Protein AF-A0A1I3R498-F1 (afdb_monomer)

pLDDT: mean 78.22, std 17.49, range [38.5, 95.62]

Structure (mmCIF, N/CA/C/O backbone):
data_AF-A0A1I3R498-F1
#
_entry.id   AF-A0A1I3R498-F1
#
loop_
_atom_site.group_PDB
_atom_site.id
_atom_site.type_symbol
_atom_site.label_atom_id
_atom_site.label_alt_id
_atom_site.label_comp_id
_atom_site.label_asym_id
_atom_site.label_entity_id
_atom_site.label_seq_id
_atom_site.pdbx_PDB_ins_code
_atom_site.Cartn_x
_atom_site.Cartn_y
_atom_site.Cartn_z
_atom_site.occupancy
_atom_site.B_iso_or_equiv
_atom_site.auth_seq_id
_atom_site.auth_comp_id
_atom_site.auth_asym_id
_atom_site.auth_atom_id
_atom_site.pdbx_PDB_model_num
ATOM 1 N N . MET A 1 1 ? 0.488 17.210 -14.657 1.00 40.69 1 MET A N 1
ATOM 2 C CA . MET A 1 1 ? 0.724 16.155 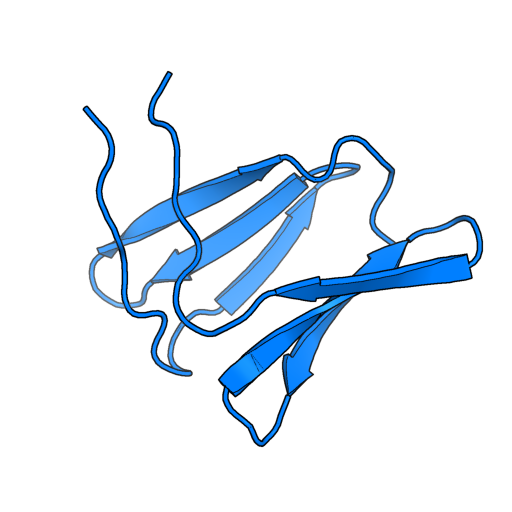-15.671 1.00 40.69 1 MET A CA 1
ATOM 3 C C . MET A 1 1 ? 0.469 14.823 -14.985 1.00 40.69 1 MET A C 1
ATOM 5 O O . MET A 1 1 ? 1.113 14.577 -13.975 1.00 40.69 1 MET A O 1
ATOM 9 N N . LYS A 1 2 ? -0.514 14.035 -15.437 1.00 40.62 2 LYS A N 1
ATOM 10 C CA . LYS A 1 2 ? -0.797 12.712 -14.858 1.00 40.62 2 LYS A CA 1
ATOM 11 C C . LYS A 1 2 ? 0.134 11.699 -15.510 1.00 40.62 2 LYS A C 1
ATOM 13 O O . LYS A 1 2 ? 0.248 11.700 -16.733 1.00 40.62 2 LYS A O 1
ATOM 18 N N . PHE A 1 3 ? 0.809 10.884 -14.715 1.00 45.31 3 PHE A N 1
ATOM 19 C CA . PHE A 1 3 ? 1.609 9.776 -15.215 1.00 45.31 3 PHE A CA 1
ATOM 20 C C . PHE A 1 3 ? 1.219 8.500 -14.481 1.00 45.31 3 PHE A C 1
ATOM 22 O O . PHE A 1 3 ? 0.759 8.522 -13.339 1.00 45.31 3 PHE A O 1
ATOM 29 N N . THR A 1 4 ? 1.375 7.391 -15.187 1.00 42.59 4 THR A N 1
ATOM 30 C CA . THR A 1 4 ? 0.980 6.066 -14.739 1.00 42.59 4 THR A CA 1
ATOM 31 C C . THR A 1 4 ? 2.246 5.259 -14.497 1.00 42.59 4 THR A C 1
ATOM 33 O O . THR A 1 4 ? 3.034 5.067 -15.422 1.00 42.59 4 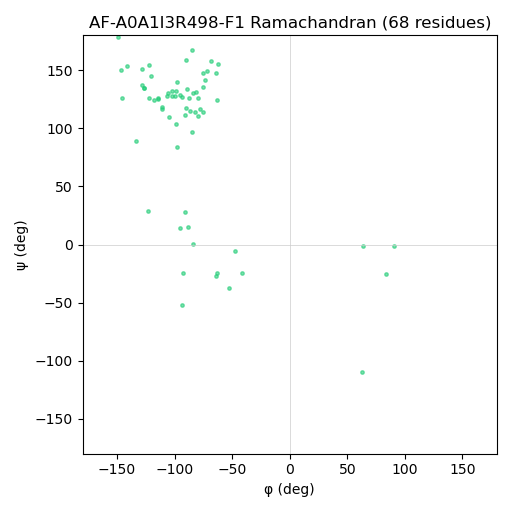THR A O 1
ATOM 36 N N . ILE A 1 5 ? 2.459 4.815 -13.259 1.00 49.44 5 ILE A N 1
ATOM 37 C CA . ILE A 1 5 ? 3.583 3.945 -12.900 1.00 49.44 5 ILE A CA 1
ATOM 38 C C . ILE A 1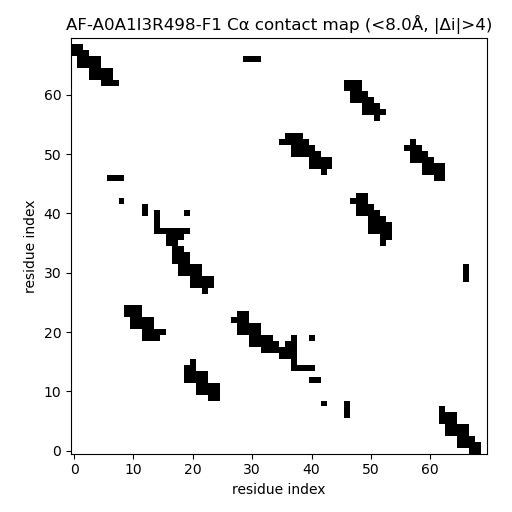 5 ? 3.045 2.526 -12.759 1.00 49.44 5 ILE A C 1
ATOM 40 O O . ILE A 1 5 ? 2.084 2.296 -12.031 1.00 49.44 5 ILE A O 1
ATOM 44 N N . ILE A 1 6 ? 3.680 1.582 -13.454 1.00 52.16 6 ILE A N 1
ATOM 45 C CA . ILE A 1 6 ? 3.461 0.153 -13.230 1.00 52.16 6 ILE A CA 1
ATOM 46 C C . ILE A 1 6 ? 4.283 -0.221 -12.003 1.00 52.16 6 ILE A C 1
ATOM 48 O O . ILE A 1 6 ? 5.516 -0.196 -12.045 1.00 52.16 6 ILE A O 1
ATOM 52 N N . ILE A 1 7 ? 3.612 -0.531 -10.899 1.00 53.69 7 ILE A N 1
ATOM 53 C CA . ILE A 1 7 ? 4.298 -0.859 -9.654 1.00 53.69 7 ILE A CA 1
ATOM 54 C C . ILE A 1 7 ? 4.666 -2.340 -9.686 1.00 53.69 7 ILE A C 1
ATOM 56 O O . ILE A 1 7 ? 3.853 -3.216 -9.410 1.00 53.69 7 ILE A O 1
ATOM 60 N N . GLN A 1 8 ? 5.903 -2.645 -10.072 1.00 54.38 8 GLN A N 1
ATOM 61 C CA . GLN A 1 8 ? 6.440 -3.991 -9.880 1.00 54.38 8 GLN A CA 1
ATOM 62 C C . GLN A 1 8 ? 6.719 -4.226 -8.387 1.00 54.38 8 GLN A C 1
ATOM 64 O O . GLN A 1 8 ? 7.092 -3.299 -7.673 1.00 54.38 8 GLN A O 1
ATOM 69 N N . ARG A 1 9 ? 6.591 -5.486 -7.937 1.00 55.28 9 ARG A N 1
ATOM 70 C CA . ARG A 1 9 ? 6.801 -6.002 -6.558 1.00 55.28 9 ARG A CA 1
ATOM 71 C C . ARG A 1 9 ? 8.095 -5.559 -5.841 1.00 55.28 9 ARG A C 1
ATOM 73 O O . ARG A 1 9 ? 8.273 -5.884 -4.674 1.00 55.28 9 ARG A O 1
ATOM 80 N N . GLU A 1 10 ? 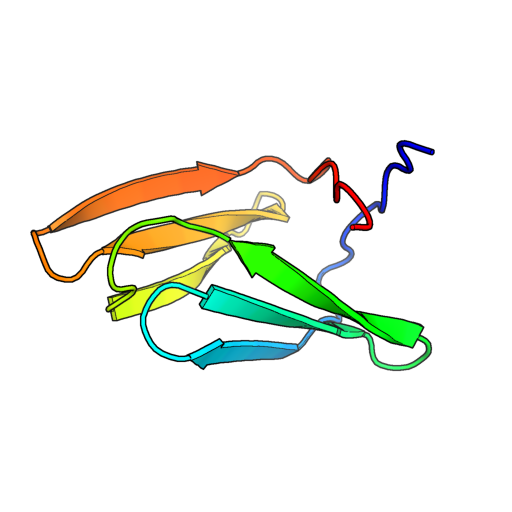9.001 -4.846 -6.505 1.00 60.34 10 GLU A N 1
ATOM 81 C CA . GLU A 1 10 ? 10.303 -4.420 -5.979 1.00 60.34 10 GLU A CA 1
ATOM 82 C C . GLU A 1 10 ? 10.282 -3.071 -5.237 1.00 60.34 10 GLU A C 1
ATOM 84 O O . GLU A 1 10 ? 11.335 -2.472 -5.007 1.00 60.34 10 GLU A O 1
ATOM 89 N N . THR A 1 11 ? 9.105 -2.564 -4.861 1.00 74.12 11 THR A N 1
ATOM 90 C CA . THR A 1 11 ? 9.003 -1.359 -4.027 1.00 74.12 11 THR A CA 1
ATOM 91 C C . THR A 1 11 ? 8.854 -1.708 -2.555 1.00 74.12 11 THR A C 1
ATOM 93 O O . THR A 1 11 ? 7.933 -2.442 -2.183 1.00 74.12 11 THR A O 1
ATOM 96 N N . SER A 1 12 ? 9.687 -1.114 -1.705 1.00 85.25 12 SER A N 1
ATOM 97 C CA . SER A 1 12 ? 9.460 -1.131 -0.259 1.00 85.25 12 SER A CA 1
ATOM 98 C C . SER A 1 12 ? 8.315 -0.185 0.097 1.00 85.25 12 SER A C 1
ATOM 100 O O . SER A 1 12 ? 8.206 0.905 -0.466 1.00 85.25 12 SER A O 1
ATOM 102 N N . ILE A 1 13 ? 7.478 -0.590 1.050 1.00 88.44 13 ILE A N 1
ATOM 103 C CA . ILE A 1 13 ? 6.357 0.214 1.541 1.00 88.44 13 ILE A CA 1
ATOM 104 C C . ILE A 1 13 ? 6.742 0.838 2.882 1.00 88.44 13 ILE A C 1
ATOM 106 O O . ILE A 1 13 ? 7.196 0.140 3.789 1.00 88.44 13 ILE A O 1
ATOM 110 N N . GLN A 1 14 ? 6.511 2.141 3.037 1.00 92.62 14 GLN A N 1
ATOM 111 C CA . GLN A 1 14 ? 6.583 2.817 4.331 1.00 92.62 14 GLN A CA 1
ATOM 112 C C . GLN A 1 14 ? 5.290 3.583 4.613 1.00 92.62 14 GLN A C 1
ATOM 114 O O . GLN A 1 14 ? 4.787 4.319 3.770 1.00 92.62 14 GLN A O 1
ATOM 119 N N . ILE A 1 15 ? 4.772 3.451 5.831 1.00 92.62 15 ILE A N 1
ATOM 120 C CA . ILE A 1 15 ? 3.561 4.146 6.275 1.00 92.62 15 ILE A CA 1
ATOM 121 C C . ILE A 1 15 ? 3.957 5.380 7.089 1.00 92.62 15 ILE A C 1
ATOM 123 O O . ILE A 1 15 ? 4.794 5.297 7.990 1.00 92.62 15 ILE A O 1
ATOM 127 N N . LYS A 1 16 ? 3.348 6.531 6.788 1.00 92.81 16 LYS A N 1
ATOM 128 C CA . LYS A 1 16 ? 3.494 7.772 7.565 1.00 92.81 16 LYS A CA 1
ATOM 129 C C . LYS A 1 16 ? 2.133 8.412 7.810 1.00 92.81 16 LYS A C 1
ATOM 131 O O . LYS A 1 16 ? 1.687 9.257 7.037 1.00 92.81 16 LYS A O 1
ATOM 136 N N . GLY A 1 17 ? 1.486 8.027 8.908 1.00 93.25 17 GLY A N 1
ATOM 137 C CA . GLY A 1 17 ? 0.174 8.559 9.277 1.00 93.25 17 GLY A CA 1
ATOM 138 C C . GLY A 1 17 ? -0.874 8.206 8.225 1.00 93.25 17 GLY A C 1
ATOM 139 O O . GLY A 1 17 ? -1.239 7.046 8.095 1.00 93.25 17 GLY A O 1
ATOM 140 N N . ASN A 1 18 ? -1.337 9.197 7.465 1.00 92.50 18 ASN A N 1
ATOM 141 C CA . ASN A 1 18 ? -2.329 9.040 6.395 1.00 92.50 18 ASN A CA 1
ATOM 142 C C . ASN A 1 18 ? -1.728 8.873 4.984 1.00 92.50 18 ASN A C 1
ATOM 144 O O . ASN A 1 18 ? -2.427 9.020 3.977 1.00 92.50 18 ASN A O 1
ATOM 148 N N . LYS A 1 19 ? -0.422 8.600 4.911 1.00 91.25 19 LYS A N 1
ATOM 149 C CA . LYS A 1 19 ? 0.341 8.466 3.670 1.00 91.25 19 LYS A CA 1
ATOM 150 C C . LYS A 1 19 ? 0.967 7.085 3.561 1.00 91.25 19 LYS A C 1
ATOM 152 O O . LYS A 1 19 ? 1.460 6.542 4.556 1.00 91.25 19 LYS A O 1
ATOM 157 N N . VAL A 1 20 ? 1.040 6.583 2.334 1.00 90.94 20 VAL A N 1
ATOM 158 C CA . VAL A 1 20 ? 1.860 5.424 1.971 1.00 90.94 20 VAL A CA 1
ATOM 159 C C . VAL A 1 20 ? 2.951 5.875 1.011 1.00 90.94 20 VAL A C 1
ATOM 161 O O . VAL A 1 20 ? 2.677 6.511 0.001 1.00 90.94 20 VAL A O 1
ATOM 164 N N . LEU A 1 21 ? 4.196 5.567 1.349 1.00 89.62 21 LEU A N 1
ATOM 165 C CA . LEU A 1 21 ? 5.373 5.829 0.533 1.00 89.62 21 LEU A CA 1
ATOM 166 C C . LEU A 1 21 ? 5.764 4.542 -0.183 1.00 89.62 21 LEU A C 1
ATOM 168 O O . LEU A 1 21 ? 5.944 3.504 0.460 1.00 89.62 21 LEU A O 1
ATOM 172 N N . LEU A 1 22 ? 5.925 4.632 -1.497 1.00 87.75 22 LEU A N 1
ATOM 173 C CA . LEU A 1 22 ? 6.422 3.560 -2.344 1.00 87.75 22 LEU A CA 1
ATOM 174 C C . LEU A 1 22 ? 7.857 3.881 -2.738 1.00 87.75 22 LEU A C 1
ATOM 176 O O . LEU A 1 22 ? 8.116 4.820 -3.490 1.00 87.75 22 LEU A O 1
ATOM 180 N N . ILE A 1 23 ? 8.798 3.120 -2.193 1.00 86.94 23 ILE A N 1
ATOM 181 C CA . ILE A 1 23 ? 10.230 3.345 -2.367 1.00 86.94 23 ILE A CA 1
ATOM 182 C C . ILE A 1 23 ? 10.725 2.390 -3.449 1.00 86.94 23 ILE A C 1
ATOM 184 O O . ILE A 1 23 ? 10.884 1.192 -3.209 1.00 86.94 23 ILE A O 1
ATOM 188 N N . PHE A 1 24 ? 10.956 2.919 -4.648 1.00 83.19 24 PHE A N 1
ATOM 189 C CA . PHE A 1 24 ? 11.439 2.151 -5.790 1.00 83.19 24 PHE A CA 1
ATOM 190 C C . PHE A 1 24 ? 12.958 1.979 -5.712 1.00 83.19 24 PHE A C 1
ATOM 192 O O . PHE A 1 24 ? 13.692 2.951 -5.548 1.00 83.19 24 PHE A O 1
ATOM 199 N N . LYS A 1 25 ? 13.447 0.745 -5.885 1.00 78.62 25 LYS A N 1
ATOM 200 C CA . LYS A 1 25 ? 14.877 0.400 -5.776 1.00 78.62 25 LYS A CA 1
ATOM 201 C C . LYS A 1 25 ? 15.802 1.260 -6.651 1.00 78.62 25 LYS A C 1
ATOM 203 O O . LYS A 1 25 ? 16.891 1.609 -6.214 1.00 78.62 25 LYS A O 1
ATOM 208 N N . ASN A 1 26 ? 15.358 1.606 -7.860 1.00 79.12 26 ASN A N 1
ATOM 209 C CA . ASN A 1 26 ? 16.118 2.395 -8.839 1.00 79.12 26 ASN A CA 1
ATOM 210 C C . ASN A 1 26 ? 15.365 3.669 -9.269 1.00 79.12 26 ASN A C 1
ATOM 212 O O . ASN A 1 26 ? 15.498 4.107 -10.411 1.00 79.12 26 ASN A O 1
ATOM 216 N N . GLY A 1 27 ? 14.522 4.237 -8.403 1.00 74.25 27 GLY A N 1
ATOM 217 C CA . GLY A 1 27 ? 13.621 5.324 -8.783 1.00 74.25 27 GLY A CA 1
ATOM 218 C C . GLY A 1 27 ? 13.304 6.300 -7.652 1.00 74.25 27 GLY A C 1
ATOM 219 O O . GLY A 1 27 ? 13.788 6.137 -6.529 1.00 74.25 27 GLY A O 1
ATOM 220 N N . PRO A 1 28 ? 12.507 7.341 -7.945 1.00 81.00 28 PRO A N 1
ATOM 221 C CA . PRO A 1 28 ? 12.009 8.241 -6.916 1.00 81.00 28 PRO A CA 1
ATOM 222 C C . PRO A 1 28 ? 11.126 7.481 -5.921 1.00 81.00 28 PRO A C 1
ATOM 224 O O . PRO A 1 28 ? 10.542 6.451 -6.244 1.00 81.00 28 PRO A O 1
ATOM 227 N N . THR A 1 29 ? 11.025 7.998 -4.698 1.00 86.56 29 THR A N 1
ATOM 228 C CA . THR A 1 29 ? 9.960 7.577 -3.781 1.00 86.56 29 THR A CA 1
ATOM 229 C C . THR A 1 29 ? 8.687 8.310 -4.164 1.00 86.56 29 THR A C 1
ATOM 231 O O . THR A 1 29 ? 8.690 9.538 -4.223 1.00 86.56 29 THR A O 1
ATOM 234 N N . GLU A 1 30 ? 7.612 7.565 -4.387 1.00 85.62 30 GLU A N 1
ATOM 235 C CA . GLU A 1 30 ? 6.298 8.136 -4.664 1.00 85.62 30 GLU A CA 1
ATOM 236 C C . GLU A 1 30 ? 5.465 8.166 -3.384 1.00 85.62 30 GLU A C 1
ATOM 238 O O . GLU A 1 30 ? 5.496 7.235 -2.575 1.00 85.62 30 GLU A O 1
ATOM 243 N N . GLU A 1 31 ? 4.726 9.253 -3.187 1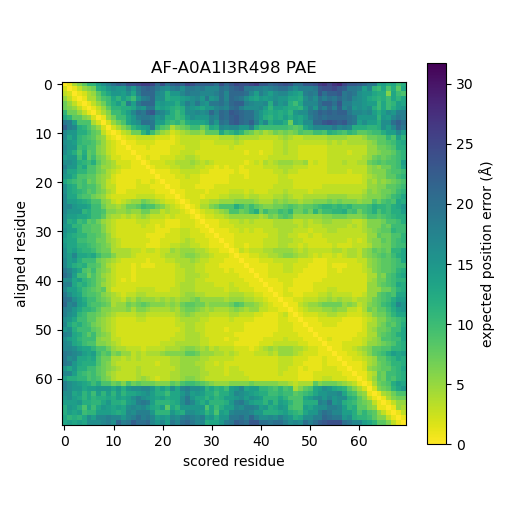.00 87.50 31 GLU A N 1
ATOM 244 C CA . GLU A 1 31 ? 3.848 9.431 -2.036 1.00 87.50 31 GLU A CA 1
ATOM 245 C C . GLU A 1 31 ? 2.391 9.287 -2.467 1.00 87.50 31 GLU A C 1
ATOM 247 O O . GLU A 1 31 ? 1.916 9.959 -3.380 1.00 87.50 31 GLU A O 1
ATOM 252 N N . MET A 1 32 ? 1.663 8.429 -1.762 1.00 86.19 32 MET A N 1
ATOM 253 C CA . MET A 1 32 ? 0.250 8.190 -1.976 1.00 86.19 32 MET A CA 1
ATOM 254 C C . MET A 1 32 ? -0.555 8.735 -0.797 1.00 86.19 32 MET A C 1
ATOM 256 O O . MET A 1 32 ? -0.425 8.271 0.340 1.00 86.19 32 MET A O 1
ATOM 260 N N . GLN A 1 33 ? -1.400 9.727 -1.079 1.00 89.12 33 GLN A N 1
ATOM 261 C CA . GLN A 1 33 ? -2.345 10.276 -0.112 1.00 89.12 33 GLN A CA 1
ATOM 262 C C . GLN A 1 33 ? -3.547 9.348 0.027 1.00 89.12 33 GLN A C 1
ATOM 264 O O . GLN A 1 33 ? -4.303 9.157 -0.923 1.00 89.12 33 GLN A O 1
ATOM 269 N N . ILE A 1 34 ? -3.741 8.786 1.220 1.00 88.12 34 ILE A N 1
ATOM 270 C CA . ILE A 1 34 ? -4.894 7.925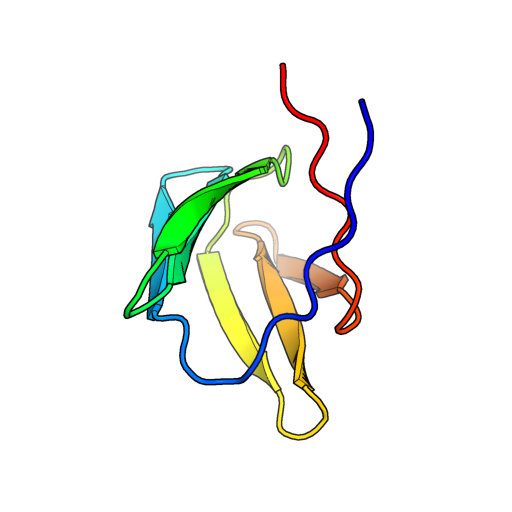 1.510 1.00 88.12 34 ILE A CA 1
ATOM 271 C C . ILE A 1 34 ? -6.049 8.749 2.093 1.00 88.12 34 ILE A C 1
ATOM 273 O O . ILE A 1 34 ? -7.214 8.380 1.956 1.00 88.12 34 ILE A O 1
ATOM 277 N N . GLY A 1 35 ? -5.741 9.892 2.711 1.00 86.31 35 GLY A N 1
ATOM 278 C CA . GLY A 1 35 ? -6.712 10.771 3.370 1.00 86.31 35 GLY A CA 1
ATOM 279 C C . GLY A 1 35 ? -7.042 10.346 4.803 1.00 86.31 35 GLY A C 1
ATOM 280 O O . GLY A 1 35 ? -7.328 11.203 5.632 1.00 86.31 35 GLY A O 1
ATOM 281 N N . GLU A 1 36 ? -6.892 9.061 5.126 1.00 91.19 36 GLU A N 1
ATOM 282 C CA . GLU A 1 36 ? -7.167 8.479 6.444 1.00 91.19 36 GLU A CA 1
ATOM 283 C C . GLU A 1 36 ? -5.930 7.784 7.012 1.00 91.19 36 GLU A C 1
ATOM 285 O O . GLU A 1 36 ? -5.041 7.373 6.263 1.00 91.19 36 GLU A O 1
ATOM 290 N N . ALA A 1 37 ? -5.856 7.673 8.342 1.00 94.50 37 ALA A N 1
ATOM 291 C CA . ALA A 1 37 ? -4.720 7.058 9.017 1.00 94.50 37 ALA A CA 1
ATOM 292 C C . ALA A 1 37 ? -4.597 5.576 8.636 1.00 94.50 37 ALA A C 1
ATOM 294 O O . ALA A 1 37 ? -5.524 4.786 8.818 1.00 94.50 37 ALA A O 1
ATOM 295 N N . VAL A 1 38 ? -3.423 5.208 8.134 1.00 94.69 38 VAL A N 1
ATOM 296 C CA . VAL A 1 38 ? -3.112 3.860 7.672 1.00 94.69 38 VAL A CA 1
ATOM 297 C C . VAL A 1 38 ? -2.564 3.040 8.835 1.00 94.69 38 VAL A C 1
ATOM 299 O O . VAL A 1 38 ? -1.690 3.496 9.574 1.00 94.69 38 VAL A O 1
ATOM 302 N N . GLU A 1 39 ? -3.079 1.823 8.981 1.00 95.00 39 GLU A N 1
ATOM 303 C CA . GLU A 1 39 ? -2.598 0.833 9.945 1.00 95.00 39 GLU A CA 1
ATOM 304 C C . GLU A 1 39 ? -1.573 -0.095 9.287 1.00 95.00 39 GLU A C 1
ATOM 306 O O . GLU A 1 39 ? -0.455 -0.241 9.774 1.00 95.00 39 GLU A O 1
ATOM 311 N N . THR A 1 40 ? -1.922 -0.680 8.137 1.00 93.31 40 THR A N 1
ATOM 312 C CA . THR A 1 40 ? -1.036 -1.575 7.378 1.00 93.31 40 THR A CA 1
ATOM 313 C C . THR A 1 40 ? -1.174 -1.357 5.875 1.00 93.31 40 THR A C 1
ATOM 315 O O . THR A 1 40 ? -2.210 -0.908 5.385 1.00 93.31 40 THR A O 1
ATOM 318 N N . ALA A 1 41 ? -0.113 -1.673 5.134 1.00 91.69 41 ALA A N 1
ATOM 319 C CA . ALA A 1 41 ? -0.082 -1.617 3.681 1.00 91.69 41 ALA A CA 1
ATOM 320 C C . ALA A 1 41 ? 0.815 -2.746 3.161 1.00 91.69 41 ALA A C 1
ATOM 322 O O . ALA A 1 41 ? 1.958 -2.879 3.599 1.00 91.69 41 ALA A O 1
ATOM 323 N N . THR A 1 42 ? 0.292 -3.573 2.258 1.00 88.88 42 THR A N 1
ATOM 324 C CA . THR A 1 42 ? 0.997 -4.744 1.727 1.00 88.88 42 THR A CA 1
ATOM 325 C C . THR A 1 42 ? 0.638 -5.009 0.275 1.00 88.88 42 THR A C 1
ATOM 327 O O . THR A 1 42 ? -0.486 -4.766 -0.163 1.00 88.88 42 THR A O 1
ATOM 330 N N . TRP A 1 43 ? 1.586 -5.576 -0.464 1.00 86.19 43 TRP A N 1
ATOM 331 C CA . TRP A 1 43 ? 1.313 -6.140 -1.778 1.00 86.19 43 TRP A CA 1
ATOM 332 C C . TRP A 1 43 ? 0.588 -7.474 -1.640 1.00 86.19 43 TRP A C 1
ATOM 334 O O . TRP A 1 43 ? 0.956 -8.311 -0.816 1.00 86.19 43 TRP A O 1
ATOM 344 N N . THR A 1 44 ? -0.441 -7.662 -2.454 1.00 83.94 44 THR A N 1
ATOM 345 C CA . THR A 1 44 ? -1.115 -8.951 -2.626 1.00 83.94 44 THR A CA 1
ATOM 346 C C . THR A 1 44 ? -0.385 -9.807 -3.661 1.00 83.94 44 THR A C 1
ATOM 348 O O . THR A 1 44 ? 0.465 -9.324 -4.416 1.00 83.94 44 THR A O 1
ATOM 351 N N . ASP A 1 45 ? -0.735 -11.092 -3.731 1.00 81.12 45 ASP A N 1
ATOM 352 C CA . ASP A 1 45 ? -0.187 -11.989 -4.753 1.00 81.12 45 ASP A CA 1
ATOM 353 C C . ASP A 1 45 ? -0.579 -11.602 -6.177 1.00 81.12 45 ASP A C 1
ATOM 355 O O . ASP A 1 45 ? 0.200 -11.798 -7.105 1.00 81.12 45 ASP A O 1
ATOM 359 N N . ASN A 1 46 ? -1.725 -10.939 -6.327 1.00 79.38 46 ASN A N 1
ATOM 360 C CA . ASN A 1 46 ? -2.234 -10.450 -7.604 1.00 79.38 46 ASN A CA 1
ATOM 361 C C . ASN A 1 46 ? -1.774 -9.016 -7.908 1.00 79.38 46 ASN A C 1
ATOM 363 O O . ASN A 1 46 ? -2.511 -8.279 -8.550 1.00 79.38 46 ASN A O 1
ATOM 367 N N . HIS A 1 47 ? -0.614 -8.603 -7.391 1.00 75.69 47 HIS A N 1
ATOM 368 C CA . HIS A 1 47 ? 0.025 -7.301 -7.640 1.00 75.69 47 HIS A CA 1
ATOM 369 C C . HIS A 1 47 ? -0.725 -6.042 -7.166 1.00 75.69 47 HIS A C 1
ATOM 371 O O . HIS A 1 47 ? -0.162 -4.953 -7.193 1.00 75.69 47 HIS A O 1
ATOM 377 N N . ASN A 1 48 ? -1.912 -6.179 -6.575 1.00 84.00 48 ASN A N 1
ATOM 378 C CA . ASN A 1 48 ? -2.630 -5.053 -5.978 1.00 84.00 48 ASN A CA 1
ATOM 379 C C . ASN A 1 48 ? -2.015 -4.625 -4.637 1.00 84.00 48 ASN A C 1
ATOM 381 O O . ASN A 1 48 ? -1.577 -5.476 -3.853 1.00 84.00 48 ASN A O 1
ATOM 385 N N . LEU A 1 49 ? -2.082 -3.329 -4.329 1.00 87.06 49 LEU A N 1
ATOM 386 C CA . LEU A 1 49 ? -1.754 -2.776 -3.018 1.00 87.06 49 LEU A CA 1
ATOM 387 C C . LEU A 1 49 ? -2.993 -2.821 -2.118 1.00 87.06 49 LEU A C 1
ATOM 389 O O . LEU A 1 49 ? -3.987 -2.138 -2.374 1.00 87.06 49 LEU A O 1
ATOM 393 N N . LEU A 1 50 ? -2.926 -3.608 -1.049 1.00 90.62 50 LEU A N 1
ATOM 394 C CA . LEU A 1 50 ? -3.938 -3.658 -0.002 1.00 90.62 50 LEU A CA 1
ATOM 395 C C . LEU A 1 50 ? -3.542 -2.709 1.130 1.00 90.62 50 LEU A C 1
ATOM 397 O O . LEU A 1 50 ? -2.440 -2.809 1.668 1.00 90.62 50 LEU A O 1
ATOM 401 N N . ILE A 1 51 ? -4.448 -1.813 1.508 1.00 92.38 51 ILE A N 1
ATOM 402 C CA . ILE A 1 51 ? -4.276 -0.863 2.607 1.00 92.38 51 ILE A CA 1
ATOM 403 C C . ILE A 1 51 ? -5.396 -1.079 3.619 1.00 92.38 51 ILE A C 1
ATOM 405 O O . ILE A 1 51 ? -6.572 -0.995 3.267 1.00 92.38 51 ILE A O 1
ATOM 409 N N . THR A 1 52 ? -5.026 -1.293 4.878 1.00 94.50 52 THR A N 1
ATOM 410 C CA . THR A 1 52 ? -5.956 -1.321 6.011 1.00 94.50 52 THR A CA 1
ATOM 411 C C . THR A 1 52 ? -5.789 -0.040 6.812 1.00 94.50 52 THR A C 1
ATOM 413 O O . THR A 1 52 ? -4.672 0.361 7.153 1.00 94.50 52 THR A O 1
ATOM 416 N N . LEU A 1 53 ? -6.902 0.611 7.103 1.00 95.62 53 LEU A N 1
ATOM 417 C CA . LEU A 1 53 ? -6.992 1.848 7.862 1.00 95.62 53 LEU A CA 1
ATOM 418 C C . LEU A 1 53 ? -7.151 1.556 9.357 1.00 95.62 53 LEU A C 1
ATOM 420 O O . LEU A 1 53 ? -7.592 0.476 9.753 1.00 95.62 53 LEU A O 1
ATOM 424 N N . LYS A 1 54 ? -6.810 2.533 10.202 1.00 93.56 54 LYS A N 1
ATOM 425 C CA . LYS A 1 54 ? -6.911 2.402 11.669 1.00 93.56 54 LYS A CA 1
ATOM 426 C C . LYS A 1 54 ? -8.336 2.209 12.184 1.00 93.56 54 LYS A C 1
ATOM 428 O O . LYS A 1 54 ? -8.520 1.686 13.277 1.00 93.56 54 LYS A O 1
ATOM 433 N N . ASP A 1 55 ? -9.327 2.651 11.424 1.00 93.62 55 ASP A N 1
ATOM 434 C CA . ASP A 1 55 ? -10.750 2.500 11.735 1.00 93.62 55 ASP A CA 1
ATOM 435 C C . ASP A 1 55 ? -11.326 1.140 11.294 1.00 93.62 55 ASP A C 1
ATOM 437 O O . ASP A 1 55 ? -12.509 0.873 11.497 1.00 93.62 55 ASP A O 1
ATOM 441 N N . GLY A 1 56 ? -10.494 0.268 10.712 1.00 91.88 56 GLY A N 1
ATOM 442 C CA . GLY A 1 56 ? -10.889 -1.040 10.191 1.00 91.88 56 GLY A CA 1
ATOM 443 C C . GLY A 1 56 ? -11.314 -1.029 8.721 1.00 91.88 56 GLY A C 1
ATOM 444 O O . GLY A 1 56 ? -11.607 -2.094 8.175 1.00 91.88 56 GLY A O 1
ATOM 445 N N . GLY A 1 57 ? -11.325 0.131 8.057 1.00 94.31 57 GLY A N 1
ATOM 446 C CA . GLY A 1 57 ? -11.572 0.231 6.623 1.00 94.31 57 GLY A CA 1
ATOM 447 C C . GLY A 1 57 ? -10.480 -0.452 5.798 1.00 94.31 57 GLY A C 1
ATOM 448 O O . GLY A 1 57 ? -9.306 -0.467 6.169 1.00 94.31 57 GLY A O 1
ATOM 449 N N . VAL A 1 58 ? -10.852 -1.007 4.645 1.00 93.50 58 VAL A N 1
ATOM 450 C CA . VAL A 1 58 ? -9.921 -1.686 3.734 1.00 93.50 58 VAL A CA 1
ATOM 451 C C . VAL A 1 58 ? -10.050 -1.093 2.339 1.00 93.50 58 VAL A C 1
ATOM 453 O O . VAL A 1 58 ? -11.154 -0.902 1.832 1.00 93.50 58 VAL A O 1
ATOM 456 N N . ARG A 1 59 ? -8.913 -0.812 1.702 1.00 90.00 59 ARG A N 1
ATOM 457 C CA . ARG A 1 59 ? -8.832 -0.295 0.335 1.00 90.00 59 ARG A CA 1
ATOM 458 C C . ARG A 1 59 ? -7.887 -1.148 -0.493 1.00 90.00 59 ARG A C 1
ATOM 460 O O . ARG A 1 59 ? -6.803 -1.505 -0.039 1.00 90.00 59 ARG A O 1
ATOM 467 N N . LEU A 1 60 ? -8.299 -1.439 -1.719 1.00 88.50 60 LEU A N 1
ATOM 468 C CA . LEU A 1 60 ? -7.510 -2.195 -2.680 1.00 88.50 60 LEU A CA 1
ATOM 469 C C . LEU A 1 60 ? -7.227 -1.307 -3.887 1.00 88.50 60 LEU A C 1
ATOM 471 O O . LEU A 1 60 ? -8.157 -0.784 -4.500 1.00 88.50 60 LEU A O 1
ATOM 475 N N . TYR A 1 61 ? -5.952 -1.149 -4.224 1.00 83.62 61 TYR A N 1
ATOM 476 C CA . TYR A 1 61 ? -5.514 -0.381 -5.380 1.00 83.62 61 TYR A CA 1
ATOM 477 C C . TYR A 1 61 ? -4.869 -1.316 -6.388 1.00 83.62 61 TYR A C 1
ATOM 479 O O . TYR A 1 61 ? -3.946 -2.059 -6.055 1.00 83.62 61 TYR A O 1
ATOM 487 N N . SER A 1 62 ? -5.371 -1.275 -7.616 1.00 76.94 62 SER A N 1
ATOM 488 C CA . SER A 1 62 ? -4.811 -2.034 -8.728 1.00 76.94 62 SER A CA 1
ATOM 489 C C . SER A 1 62 ? -3.437 -1.522 -9.148 1.00 76.94 62 SER A C 1
ATOM 491 O O . SER A 1 62 ? -3.139 -0.346 -8.942 1.00 76.94 62 SER A O 1
ATOM 493 N N . ASP A 1 63 ? -2.662 -2.385 -9.814 1.00 61.00 63 ASP A N 1
ATOM 494 C CA . ASP A 1 63 ? -1.292 -2.202 -10.344 1.00 61.00 63 ASP A CA 1
ATOM 495 C C . ASP A 1 63 ? -1.014 -0.843 -11.003 1.00 61.00 63 ASP A C 1
ATOM 497 O O . ASP A 1 63 ? 0.127 -0.393 -11.100 1.00 61.00 63 ASP A O 1
ATOM 501 N N . THR A 1 64 ? -2.073 -0.194 -11.482 1.00 56.12 64 THR A N 1
ATOM 502 C CA . THR A 1 64 ? -2.072 1.144 -12.059 1.00 56.12 64 THR A CA 1
ATOM 503 C C . THR 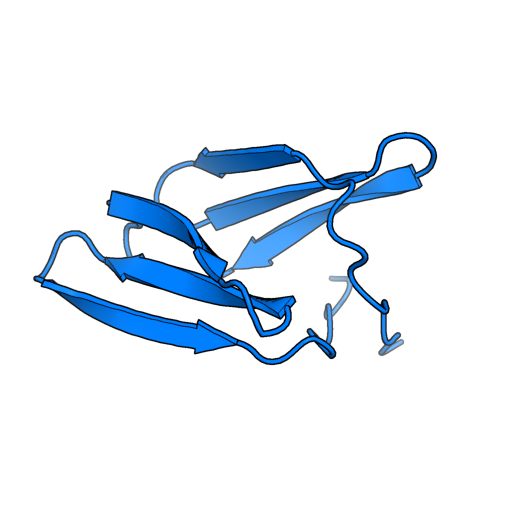A 1 64 ? -2.510 2.167 -11.007 1.00 56.12 64 THR A C 1
ATOM 505 O O . THR A 1 64 ? -3.681 2.548 -10.945 1.00 56.12 64 THR A O 1
ATOM 508 N N . ILE A 1 65 ? -1.579 2.630 -10.171 1.00 60.06 65 ILE A N 1
ATOM 509 C CA . ILE A 1 65 ? -1.838 3.761 -9.270 1.00 60.06 65 ILE A CA 1
ATOM 510 C C . ILE A 1 65 ? -1.454 5.041 -10.012 1.00 60.06 65 ILE A C 1
ATOM 512 O O . ILE A 1 65 ? -0.305 5.233 -10.409 1.00 60.06 65 ILE A O 1
ATOM 516 N N . ASN A 1 66 ? -2.436 5.912 -10.245 1.00 52.44 66 ASN A N 1
ATOM 517 C CA . ASN A 1 66 ? -2.189 7.218 -10.844 1.00 52.44 66 ASN A CA 1
ATOM 518 C C . ASN A 1 66 ? -1.728 8.181 -9.753 1.00 52.44 66 ASN A C 1
ATOM 520 O O . ASN A 1 66 ? -2.503 8.526 -8.862 1.00 52.44 66 ASN A O 1
ATOM 524 N N . PHE A 1 67 ? -0.480 8.628 -9.847 1.00 52.22 67 PHE A N 1
ATOM 525 C CA . PHE A 1 67 ? 0.047 9.672 -8.980 1.00 52.22 67 PHE A CA 1
ATOM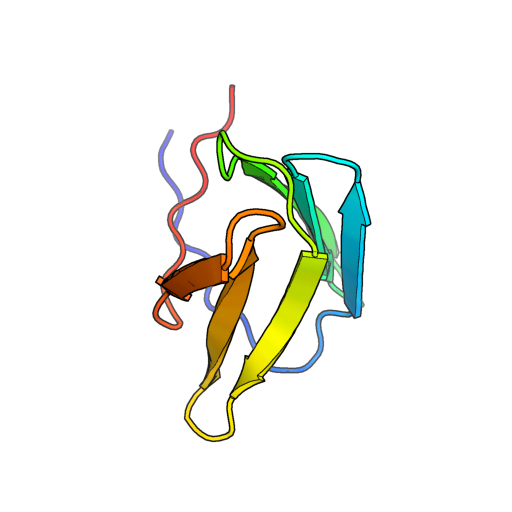 526 C C . PHE A 1 67 ? -0.267 11.031 -9.607 1.00 52.22 67 PHE A C 1
ATOM 528 O O . PHE A 1 67 ? 0.044 11.293 -10.774 1.00 52.22 67 PHE A O 1
ATOM 535 N N . GLU A 1 68 ? -0.913 11.907 -8.842 1.00 44.75 68 GLU A N 1
ATOM 536 C CA . GLU A 1 68 ? -1.003 13.321 -9.192 1.00 44.75 68 GLU A CA 1
ATOM 537 C C . GLU A 1 68 ? 0.178 14.043 -8.547 1.00 44.75 68 GLU A C 1
ATOM 539 O O . GLU A 1 68 ? 0.274 14.149 -7.327 1.00 44.75 68 GLU A O 1
ATOM 544 N N . LYS A 1 69 ? 1.108 14.515 -9.379 1.00 38.50 69 LYS A N 1
ATOM 545 C CA . LYS A 1 69 ? 2.203 15.370 -8.924 1.00 38.50 69 LYS A CA 1
ATOM 546 C C . LYS A 1 69 ? 1.650 16.770 -8.662 1.00 38.50 69 LYS A C 1
ATOM 548 O O . LYS A 1 69 ? 1.182 17.409 -9.609 1.00 38.50 69 LYS A O 1
ATOM 553 N N . ILE A 1 70 ? 1.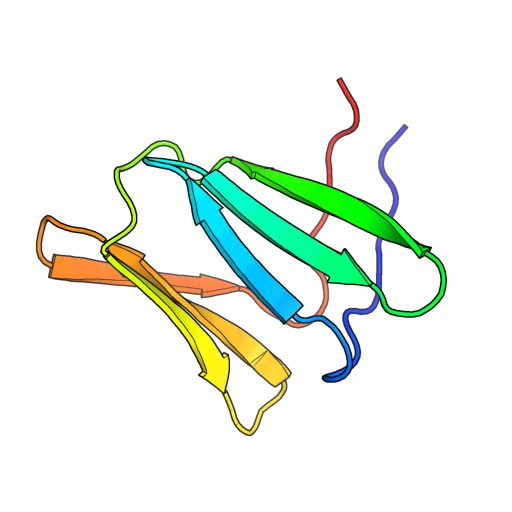678 17.182 -7.393 1.00 46.50 70 ILE A N 1
ATOM 554 C CA . ILE A 1 70 ? 1.393 18.554 -6.940 1.00 46.50 70 ILE A CA 1
ATOM 555 C C . ILE A 1 70 ? 2.578 19.450 -7.306 1.00 46.50 70 ILE A C 1
ATOM 557 O O . ILE A 1 70 ? 3.732 18.998 -7.112 1.00 46.50 70 ILE A O 1
#

Nearest PDB structures (foldseek):
  1q4o-assembly1_A  TM=4.316E-01  e=1.602E+00  Homo sapiens
  4hco-assembly2_A  TM=4.314E-01  e=3.235E+00  Homo sapiens
  4e9d-assembly1_A  TM=3.819E-01  e=2.904E+00  Homo sapiens
  4rcp-assembly1_A  TM=3.985E-01  e=2.339E+00  Homo sapiens
  5dnj-assembly1_A  TM=3.684E-01  e=3.805E+00  Mus musculus

Secondary structure (DSSP, 8-state):
-EEEEE--TTEEEEEETTEEEEEETTSPEEEEE-SS-EEEEEE-TTS-EEEEETTS-EEEE-SEEEEE--

Sequence (70 aa):
MKFTIIIQRETSIQIKGNKVLLIFKNGPTEEMQIGEAVETATWTDNHNLLITLKDGGVRLYSDTINFEKI

Foldseek 3Di:
DKDWDQDDPQWDWDADFQWIWTHHPPDDIAIDGNVAGWDDWDADPQRWIWTAGPVRDIDIGDSTDIGDDD

Radius of gyration: 11.56 Å; Cα contacts (8 Å, |Δi|>4): 141; chains: 1; bounding box: 28×30×27 Å

Mean predicted aligned error: 7.13 Å

Solvent-accessible surface area (backbone atoms only — not comparable to full-atom values): 4267 Å² total; per-residue (Å²): 115,82,51,77,50,78,60,61,93,68,44,50,76,45,81,57,58,34,31,42,35,41,38,36,83,91,54,72,70,45,78,44,83,67,85,48,49,53,66,48,71,46,77,46,95,84,53,23,43,39,36,35,32,70,90,71,50,74,48,77,42,57,46,72,50,73,51,78,70,128

Organism: NCBI:txid1150112